Protein AF-F3UFC6-F1 (afdb_monomer_lite)

Foldseek 3Di:
DDLLQDFDPRNLVVVVVVCCVVVVPDPVDDDPVLASDWDDDPLAIEGEHEGEELAADDLVVLVSQVVSLVVVCVVVVRDSVSYAAEYEYSHNSVDDLQPHDDHDPVNVCSCVPPSRVYHYHYDDRD

Sequence (126 aa):
MVILFKAGSDLETVLTKMLVEMLEVKSDFEDTKDEDFSFEKDGVHYLFEFKGLTKDVKKSNISQLITHVHKYSEKNKVSDENIRRIIIVNRFKHVAPKDRPSVSHNVIDVAKNQVYNVLIIDTLHF

Radius of gyration: 14.63 Å; chains: 1; bounding box: 37×25×39 Å

Organism: NCBI:txid888820

pLDDT: mean 86.51, std 12.18, range [46.69, 97.62]

Structure (mmCIF, N/CA/C/O backbone):
data_AF-F3UFC6-F1
#
_entry.id   AF-F3UFC6-F1
#
loop_
_atom_site.group_PDB
_atom_site.id
_atom_site.type_symbol
_atom_site.label_atom_id
_atom_site.label_alt_id
_atom_site.label_comp_id
_atom_site.label_asym_id
_atom_site.label_entity_id
_atom_site.label_seq_id
_atom_site.pdbx_PDB_ins_code
_atom_site.Cartn_x
_atom_site.Cartn_y
_atom_site.Cartn_z
_atom_site.occupancy
_atom_site.B_iso_or_equiv
_atom_site.auth_seq_id
_atom_site.auth_comp_id
_atom_site.auth_asym_id
_atom_site.auth_atom_id
_atom_site.pdbx_PDB_model_num
ATOM 1 N N . MET A 1 1 ? -9.445 0.606 -22.550 1.00 46.69 1 MET A N 1
ATOM 2 C CA . MET A 1 1 ? -8.385 1.571 -22.173 1.00 46.69 1 MET A CA 1
ATOM 3 C C . MET A 1 1 ? -7.438 0.870 -21.210 1.00 46.69 1 MET A C 1
ATOM 5 O O . MET A 1 1 ? -7.919 0.322 -20.229 1.00 46.69 1 MET A O 1
ATOM 9 N N . VAL A 1 2 ? -6.138 0.787 -21.509 1.00 57.84 2 VAL A N 1
ATOM 10 C CA . VAL A 1 2 ? -5.206 -0.050 -20.733 1.00 57.84 2 VAL A CA 1
ATOM 11 C C . VAL A 1 2 ? -4.720 0.705 -19.488 1.00 57.84 2 VAL A C 1
ATOM 13 O O . VAL A 1 2 ? -3.986 1.683 -19.592 1.00 57.84 2 VAL A O 1
ATOM 16 N N . ILE A 1 3 ? -5.120 0.229 -18.306 1.00 61.28 3 ILE A N 1
ATOM 17 C CA . ILE A 1 3 ? -4.759 0.777 -16.980 1.00 61.28 3 ILE A CA 1
ATOM 18 C C . ILE A 1 3 ? -3.237 0.836 -16.771 1.00 61.28 3 ILE A C 1
ATOM 20 O O . ILE A 1 3 ? -2.739 1.723 -16.081 1.00 61.28 3 ILE A O 1
ATOM 24 N N . LEU A 1 4 ? -2.493 -0.052 -17.440 1.00 58.97 4 LEU A N 1
ATOM 25 C CA . LEU A 1 4 ? -1.044 -0.262 -17.308 1.00 58.97 4 LEU A CA 1
ATOM 26 C C . LEU A 1 4 ? -0.167 0.959 -17.636 1.00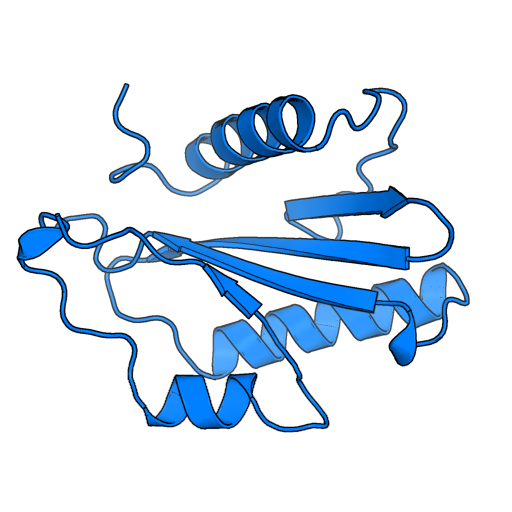 58.97 4 LEU A C 1
ATOM 28 O O . LEU A 1 4 ? 1.031 0.920 -17.358 1.00 58.97 4 LEU A O 1
ATOM 32 N N . PHE A 1 5 ? -0.735 2.039 -18.178 1.00 63.62 5 PHE A N 1
ATOM 33 C CA . PHE A 1 5 ? -0.012 3.276 -18.506 1.00 63.62 5 PHE A CA 1
ATOM 34 C C . PHE A 1 5 ? -0.526 4.510 -17.747 1.00 63.62 5 PHE A C 1
ATOM 36 O O . PHE A 1 5 ? 0.043 5.595 -17.878 1.00 63.62 5 PHE A O 1
ATOM 43 N N . LYS A 1 6 ? -1.587 4.363 -16.942 1.00 70.06 6 LYS A N 1
ATOM 44 C CA . LYS A 1 6 ? -2.197 5.468 -16.192 1.00 70.06 6 LYS A CA 1
ATOM 45 C C . LYS A 1 6 ? -1.390 5.812 -14.934 1.00 70.06 6 LYS A C 1
ATOM 47 O O . LYS A 1 6 ? -0.657 4.981 -14.394 1.00 70.06 6 LYS A O 1
ATOM 52 N N . ALA A 1 7 ? -1.521 7.054 -14.470 1.00 73.12 7 ALA A N 1
ATOM 53 C CA . ALA A 1 7 ? -0.962 7.548 -13.212 1.00 73.12 7 ALA A CA 1
ATOM 54 C C . ALA A 1 7 ? -1.822 8.698 -12.661 1.00 73.12 7 ALA A C 1
ATOM 56 O O . ALA A 1 7 ? -2.565 9.317 -13.420 1.00 73.12 7 ALA A O 1
ATOM 57 N N . GLY A 1 8 ? -1.687 8.995 -11.366 1.00 80.56 8 GLY A N 1
ATOM 58 C CA . GLY A 1 8 ? -2.473 10.042 -10.703 1.00 80.56 8 GLY A CA 1
ATOM 59 C C . GLY A 1 8 ? -3.971 9.723 -10.690 1.00 80.56 8 GLY A C 1
ATOM 60 O O . GLY A 1 8 ? -4.347 8.550 -10.669 1.00 80.56 8 GLY A O 1
ATOM 61 N N . SER A 1 9 ? -4.803 10.762 -10.785 1.00 81.25 9 SER A N 1
ATOM 62 C CA . SER A 1 9 ? -6.273 10.672 -10.712 1.00 81.25 9 SER A CA 1
ATOM 63 C C . SER A 1 9 ? -6.887 9.695 -11.718 1.00 81.25 9 SER A C 1
ATOM 65 O O . SER A 1 9 ? -7.914 9.065 -11.468 1.00 81.25 9 SER A O 1
ATOM 67 N N . ASP A 1 10 ? -6.237 9.531 -12.868 1.00 84.06 10 ASP A N 1
ATOM 68 C CA . ASP A 1 10 ? -6.666 8.624 -13.922 1.00 84.06 10 ASP A CA 1
ATOM 69 C C . ASP A 1 10 ? -6.524 7.147 -13.537 1.00 84.06 10 ASP A C 1
ATOM 71 O O . ASP A 1 10 ? -7.319 6.315 -13.984 1.00 84.06 10 ASP A O 1
ATOM 75 N N . LEU A 1 11 ? -5.477 6.818 -12.774 1.00 84.44 11 LEU A N 1
ATOM 76 C CA . LEU A 1 11 ? -5.242 5.479 -12.238 1.00 84.44 11 LEU A CA 1
ATOM 77 C C . LEU A 1 11 ? -6.217 5.210 -11.093 1.00 84.44 11 LEU A C 1
ATOM 79 O O . LEU A 1 11 ? -6.895 4.188 -11.108 1.00 84.44 11 LEU A O 1
ATOM 83 N N . GLU A 1 12 ? -6.319 6.164 -10.172 1.00 86.25 12 GLU A N 1
ATOM 84 C CA . GLU A 1 12 ? -7.205 6.132 -9.010 1.00 86.25 12 GLU A CA 1
ATOM 85 C C . GLU A 1 12 ? -8.658 5.884 -9.418 1.00 86.25 12 GLU A C 1
ATOM 87 O O . GLU A 1 12 ? -9.238 4.874 -9.041 1.00 86.25 12 GLU A O 1
ATOM 92 N N . THR A 1 13 ? -9.200 6.693 -10.334 1.00 86.00 13 THR A N 1
ATOM 93 C CA . THR A 1 13 ? -10.588 6.553 -10.810 1.00 86.00 13 THR A CA 1
ATOM 94 C C . THR A 1 13 ? -10.893 5.151 -11.338 1.00 86.00 13 THR A C 1
ATOM 96 O O . THR A 1 13 ? -11.992 4.631 -11.140 1.00 86.00 13 THR A O 1
ATOM 99 N N . VAL A 1 14 ? -9.959 4.543 -12.075 1.00 87.50 14 VAL A N 1
ATOM 100 C CA . VAL A 1 14 ? -10.203 3.222 -12.662 1.00 87.50 14 VAL A CA 1
ATOM 101 C C . VAL A 1 14 ? -10.063 2.122 -11.615 1.00 87.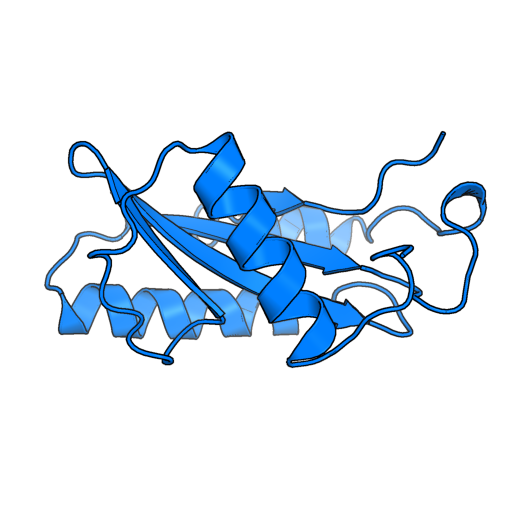50 14 VAL A C 1
ATOM 103 O O . VAL A 1 14 ? -10.902 1.226 -11.587 1.00 87.50 14 VAL A O 1
ATOM 106 N N . LEU A 1 15 ? -9.050 2.198 -10.749 1.00 88.44 15 LEU A N 1
ATOM 107 C CA . LEU A 1 15 ? -8.861 1.223 -9.676 1.00 88.44 15 LEU A CA 1
ATOM 108 C C . LEU A 1 15 ? -10.016 1.259 -8.678 1.00 88.44 15 LEU A C 1
ATOM 110 O O . LEU A 1 15 ? -10.553 0.203 -8.363 1.00 88.44 15 LEU A O 1
ATOM 114 N N . THR A 1 16 ? -10.469 2.442 -8.266 1.00 87.69 16 THR A N 1
ATOM 115 C CA . THR A 1 16 ? -11.627 2.592 -7.379 1.00 87.69 16 THR A CA 1
ATOM 116 C C . THR A 1 16 ? -12.874 1.953 -7.985 1.00 87.69 16 THR A C 1
ATOM 118 O O . THR A 1 16 ? -13.532 1.158 -7.323 1.00 87.69 16 THR A O 1
ATOM 121 N N . LYS A 1 17 ? -13.167 2.200 -9.272 1.00 87.06 17 LYS A N 1
ATOM 122 C CA . LYS A 1 17 ? -14.304 1.555 -9.960 1.00 87.06 17 LYS A CA 1
ATOM 123 C C . LYS A 1 17 ? -14.196 0.031 -9.970 1.00 87.06 17 LYS A C 1
ATOM 125 O O . LYS A 1 17 ? -15.177 -0.640 -9.671 1.00 87.06 17 LYS A O 1
ATOM 130 N N . MET A 1 18 ? -13.015 -0.503 -10.285 1.00 88.81 18 MET A N 1
ATOM 131 C CA . MET A 1 18 ? -12.786 -1.950 -10.279 1.00 88.81 18 MET A CA 1
ATOM 132 C C . MET A 1 18 ? -12.959 -2.549 -8.885 1.00 88.81 18 MET A C 1
ATOM 134 O O . MET A 1 18 ? -13.593 -3.586 -8.750 1.00 88.81 18 MET A O 1
ATOM 138 N N . LEU A 1 19 ? -12.408 -1.911 -7.851 1.00 88.75 19 LEU A N 1
ATOM 139 C CA . LEU A 1 19 ? -12.500 -2.403 -6.478 1.00 88.75 19 LEU A CA 1
ATOM 140 C C . LEU A 1 19 ? -13.940 -2.368 -5.967 1.00 88.75 19 LEU A C 1
ATOM 142 O O . LEU A 1 19 ? -14.384 -3.345 -5.377 1.00 88.75 19 LEU A O 1
ATOM 146 N N . VAL A 1 20 ? -14.684 -1.294 -6.242 1.00 87.38 20 VAL A N 1
ATOM 147 C CA . VAL A 1 20 ? -16.112 -1.186 -5.904 1.00 87.38 20 VAL A CA 1
ATOM 148 C C . VAL A 1 20 ? -16.919 -2.316 -6.547 1.00 87.38 20 VAL A C 1
ATOM 150 O O . VAL A 1 20 ? -17.700 -2.970 -5.859 1.00 87.38 20 VAL A O 1
ATOM 153 N N . GLU A 1 21 ? -16.697 -2.585 -7.837 1.00 88.69 21 GLU A N 1
ATOM 154 C CA . GLU A 1 21 ? -17.381 -3.660 -8.566 1.00 88.69 21 GLU A CA 1
ATOM 155 C C . GLU A 1 21 ? -16.989 -5.049 -8.041 1.00 88.69 21 GLU A C 1
ATOM 157 O O . GLU A 1 21 ? -17.855 -5.867 -7.748 1.00 88.69 21 GLU A O 1
ATOM 162 N N . MET A 1 22 ? -15.691 -5.312 -7.871 1.00 89.12 22 MET A N 1
ATOM 163 C CA . MET A 1 22 ? -15.180 -6.621 -7.451 1.00 89.12 22 MET A CA 1
ATOM 164 C C . MET A 1 22 ? -15.508 -6.970 -5.997 1.00 89.12 22 MET A C 1
ATOM 166 O O . MET A 1 22 ? -15.612 -8.148 -5.663 1.00 89.12 22 MET A O 1
ATOM 170 N N . LEU A 1 23 ? -15.593 -5.969 -5.119 1.00 87.06 23 LEU A N 1
ATOM 171 C CA . LEU A 1 23 ? -15.772 -6.165 -3.676 1.00 87.06 23 LEU A CA 1
ATOM 172 C C . LEU A 1 23 ? -17.216 -5.925 -3.219 1.00 87.06 23 LEU A C 1
ATOM 174 O O . LEU A 1 23 ? -17.512 -6.108 -2.033 1.00 87.06 23 LEU A O 1
ATOM 178 N N . GLU A 1 24 ? -18.095 -5.538 -4.150 1.00 84.44 24 GLU A N 1
ATOM 179 C CA . GLU A 1 24 ? -19.506 -5.209 -3.914 1.00 84.44 24 GLU A CA 1
ATOM 180 C C . GLU A 1 24 ? -19.683 -4.174 -2.786 1.00 84.44 24 GLU A C 1
ATOM 182 O O . GLU A 1 24 ? -20.603 -4.248 -1.967 1.00 84.44 24 GLU A O 1
ATOM 187 N N . VAL A 1 25 ? -18.765 -3.205 -2.712 1.00 78.88 25 VAL A N 1
ATOM 188 C CA . VAL A 1 25 ? -18.789 -2.144 -1.696 1.00 78.88 25 VAL A CA 1
ATOM 189 C C . VAL A 1 25 ? -19.750 -1.051 -2.159 1.00 78.88 25 VAL A C 1
ATOM 191 O O . VAL A 1 25 ? -19.646 -0.554 -3.279 1.00 78.88 25 VAL A O 1
ATOM 194 N N . LYS A 1 26 ? -20.718 -0.678 -1.314 1.00 65.94 26 LYS A N 1
ATOM 195 C CA . LYS A 1 26 ? -21.708 0.355 -1.654 1.00 65.94 26 LYS A CA 1
ATOM 196 C C . LYS A 1 26 ? -21.053 1.728 -1.824 1.00 65.94 26 LYS A C 1
ATOM 198 O O . LYS A 1 26 ? -20.166 2.105 -1.065 1.00 65.94 26 LYS A O 1
ATOM 203 N N . SER A 1 27 ? -21.581 2.502 -2.771 1.00 52.81 27 SER A N 1
ATOM 204 C CA . SER A 1 27 ? -21.189 3.887 -3.075 1.00 52.81 27 SER A CA 1
ATOM 205 C C . SER A 1 27 ? -21.415 4.890 -1.942 1.00 52.81 27 SER A C 1
ATOM 207 O O . SER A 1 27 ? -20.963 6.022 -2.058 1.00 52.81 27 SER A O 1
ATOM 209 N N . ASP A 1 28 ? -22.127 4.500 -0.882 1.00 49.34 28 ASP A N 1
ATOM 210 C CA . ASP A 1 28 ? -22.366 5.343 0.297 1.00 49.34 28 ASP A CA 1
ATOM 211 C C . ASP A 1 28 ? -21.122 5.428 1.202 1.00 49.34 28 ASP A C 1
ATOM 213 O O . ASP A 1 28 ? -21.148 6.097 2.233 1.00 49.34 28 ASP A O 1
ATOM 217 N N . PHE A 1 29 ? -20.035 4.735 0.835 1.00 57.81 29 PHE A N 1
ATOM 218 C CA . PHE A 1 29 ? -18.736 4.901 1.467 1.00 57.81 29 PHE A CA 1
ATOM 219 C C . PHE A 1 29 ? -18.227 6.335 1.268 1.00 57.81 29 PHE A C 1
ATOM 221 O O . PHE A 1 29 ? -18.057 6.808 0.142 1.00 57.81 29 PHE A O 1
ATOM 228 N N . GLU A 1 30 ? -17.984 7.024 2.379 1.00 54.75 30 GLU A N 1
ATOM 229 C CA . GLU A 1 30 ? -17.514 8.402 2.381 1.00 54.75 30 GLU A CA 1
ATOM 230 C C . GLU A 1 30 ? -15.987 8.415 2.211 1.00 54.75 30 GLU A C 1
ATOM 232 O O . GLU A 1 30 ? -15.226 8.174 3.148 1.00 54.75 30 GLU A O 1
ATOM 237 N N . ASP A 1 31 ? -15.538 8.660 0.979 1.00 59.22 31 ASP A N 1
ATOM 238 C CA . ASP A 1 31 ? -14.124 8.843 0.655 1.00 59.22 31 ASP A CA 1
ATOM 239 C C . ASP A 1 31 ? -13.574 10.089 1.369 1.00 59.22 31 ASP A C 1
ATOM 241 O O . ASP A 1 31 ? -13.909 11.233 1.040 1.00 59.22 31 ASP A O 1
ATOM 245 N N . THR A 1 32 ? -12.724 9.861 2.372 1.00 59.47 32 THR A N 1
ATOM 246 C CA . THR A 1 32 ? -12.164 10.934 3.200 1.00 59.47 32 THR A CA 1
ATOM 247 C C . THR A 1 32 ? -10.925 11.609 2.595 1.00 59.47 32 THR A C 1
ATOM 249 O O . THR A 1 32 ? -10.455 12.589 3.173 1.00 59.47 32 THR A O 1
ATOM 252 N N . LYS A 1 33 ? -10.415 11.143 1.437 1.00 60.69 33 LYS A N 1
ATOM 253 C CA . LYS A 1 33 ? -9.232 11.665 0.711 1.00 60.69 33 LYS A CA 1
ATOM 254 C C . LYS A 1 33 ? -7.899 11.697 1.475 1.00 60.69 33 LYS A C 1
ATOM 256 O O . LYS A 1 33 ? -6.927 12.265 0.973 1.00 60.69 33 LYS A O 1
ATOM 261 N N . ASP A 1 34 ? -7.825 11.118 2.674 1.00 65.94 34 ASP A N 1
ATOM 262 C CA . ASP A 1 34 ? -6.559 10.947 3.404 1.00 65.94 34 ASP A CA 1
ATOM 263 C C . ASP A 1 34 ? -5.726 9.774 2.834 1.00 65.94 34 ASP A C 1
ATOM 265 O O . ASP A 1 34 ? -4.498 9.771 2.968 1.00 65.94 34 ASP A O 1
ATOM 269 N N . GLU A 1 35 ? -6.386 8.831 2.155 1.00 73.88 35 GLU A N 1
ATOM 270 C CA . GLU A 1 35 ? -5.845 7.717 1.366 1.00 73.88 35 GLU A CA 1
ATOM 271 C C . GLU A 1 35 ? -6.521 7.672 -0.022 1.00 73.88 35 GLU A C 1
ATOM 273 O O . GLU A 1 35 ? -7.535 8.339 -0.222 1.00 73.88 35 GLU A O 1
ATOM 278 N N . ASP A 1 36 ? -5.981 6.906 -0.982 1.00 81.06 36 ASP A N 1
ATOM 279 C CA . ASP A 1 36 ? -6.536 6.862 -2.350 1.00 81.06 36 ASP A CA 1
ATOM 280 C C . ASP A 1 36 ? -7.877 6.100 -2.429 1.00 81.06 36 ASP A C 1
ATOM 282 O O . ASP A 1 36 ? -8.703 6.366 -3.300 1.00 81.06 36 ASP A O 1
ATOM 286 N N . PHE A 1 37 ? -8.083 5.109 -1.553 1.00 86.69 37 PHE A N 1
ATOM 287 C CA . PHE A 1 37 ? -9.354 4.400 -1.385 1.00 86.69 37 PHE A CA 1
ATOM 288 C C . PHE A 1 37 ? -9.356 3.641 -0.056 1.00 86.69 37 PHE A C 1
ATOM 290 O O . PHE A 1 37 ? -8.356 3.027 0.324 1.00 86.69 37 PHE A O 1
ATOM 297 N N . SER A 1 38 ? -10.490 3.604 0.630 1.00 88.94 38 SER A N 1
ATOM 298 C CA . SER A 1 38 ? -10.682 2.714 1.771 1.00 88.94 38 SER A CA 1
ATOM 299 C C . SER A 1 38 ? -12.104 2.181 1.824 1.00 88.94 38 SER A C 1
ATOM 301 O O . SER A 1 38 ? -12.968 2.630 1.080 1.00 88.94 38 SER A O 1
ATOM 303 N N . PHE A 1 39 ? -12.333 1.154 2.637 1.00 87.19 39 PHE A N 1
ATOM 304 C CA . PHE A 1 39 ? -13.674 0.741 3.042 1.00 87.19 39 PHE A CA 1
ATOM 305 C C . PHE A 1 39 ? -13.633 -0.081 4.328 1.00 87.19 39 PHE A C 1
ATOM 307 O O . PHE A 1 39 ? -12.600 -0.643 4.693 1.00 87.19 39 PHE A O 1
ATOM 314 N N . GLU A 1 40 ? -14.774 -0.168 5.004 1.00 88.56 40 GLU A N 1
ATOM 315 C CA . GLU A 1 40 ? -15.000 -1.088 6.116 1.00 88.56 40 GLU A CA 1
ATOM 316 C C . GLU A 1 40 ? -15.978 -2.180 5.675 1.00 88.56 40 GLU A C 1
ATOM 318 O O . GLU A 1 40 ? -16.936 -1.913 4.943 1.00 88.56 40 GLU A O 1
ATOM 323 N N . LYS A 1 41 ? -15.694 -3.421 6.071 1.00 86.38 41 LYS A N 1
ATOM 324 C CA . LYS A 1 41 ? -16.596 -4.557 5.898 1.00 86.38 41 LYS A CA 1
ATOM 325 C C . LYS A 1 41 ? -16.407 -5.539 7.048 1.00 86.38 41 LYS A C 1
ATOM 327 O O . LYS A 1 41 ? -15.295 -6.018 7.275 1.00 86.38 41 LYS A O 1
ATOM 332 N N . ASP A 1 42 ? -17.501 -5.866 7.728 1.00 89.25 42 ASP A N 1
ATOM 333 C CA . ASP A 1 42 ? -17.556 -6.848 8.817 1.00 89.25 42 ASP A CA 1
ATOM 334 C C . ASP A 1 42 ? -16.526 -6.589 9.943 1.00 89.25 42 ASP A C 1
ATOM 336 O O . ASP A 1 42 ? -15.932 -7.514 10.499 1.00 89.25 42 ASP A O 1
ATOM 340 N N . GLY A 1 43 ? -16.291 -5.318 10.281 1.00 88.88 43 GLY A N 1
ATOM 341 C CA . GLY A 1 43 ? -15.342 -4.869 11.303 1.00 88.88 43 GLY A CA 1
ATOM 342 C C . GLY A 1 43 ? -13.879 -4.836 10.848 1.00 88.88 43 GLY A C 1
ATOM 343 O O . GLY A 1 43 ? -12.993 -4.568 11.661 1.00 88.88 43 GLY A O 1
ATOM 344 N N . VAL A 1 44 ? -13.608 -5.107 9.567 1.00 92.88 44 VAL A N 1
ATOM 345 C CA . VAL A 1 44 ? -12.269 -5.057 8.968 1.00 92.88 44 VAL A CA 1
ATOM 346 C C . VAL A 1 44 ? -12.163 -3.843 8.053 1.00 92.88 44 VAL A C 1
ATOM 348 O O . VAL A 1 44 ? -12.970 -3.651 7.145 1.00 92.88 44 VAL A O 1
ATOM 351 N N . HIS A 1 45 ? -11.127 -3.038 8.269 1.00 92.94 45 HIS A N 1
ATOM 352 C CA . HIS A 1 45 ? -10.867 -1.824 7.505 1.00 92.94 45 HIS A CA 1
ATOM 353 C C . HIS A 1 45 ? -9.804 -2.097 6.447 1.00 92.94 45 HIS A C 1
ATOM 355 O O . HIS A 1 45 ? -8.724 -2.587 6.760 1.00 92.94 45 HIS A O 1
ATOM 361 N N . TYR A 1 46 ? -10.081 -1.771 5.193 1.00 92.88 46 TYR A N 1
ATOM 362 C CA . TYR A 1 46 ? -9.168 -1.961 4.075 1.00 92.88 46 TYR A CA 1
ATOM 363 C C . TYR A 1 46 ? -8.714 -0.599 3.578 1.00 92.88 46 TYR A C 1
ATOM 365 O O . TYR A 1 46 ? -9.539 0.195 3.139 1.00 92.88 46 TYR A O 1
ATOM 373 N N . LEU A 1 47 ? -7.414 -0.331 3.653 1.00 93.31 47 LEU A N 1
ATOM 374 C CA . LEU A 1 47 ? -6.806 0.923 3.218 1.00 93.31 47 LEU A CA 1
ATOM 375 C C . LEU A 1 47 ? -5.906 0.663 2.017 1.00 93.31 47 LEU A C 1
ATOM 377 O O . LEU A 1 47 ? -5.004 -0.181 2.080 1.00 93.31 47 LEU A O 1
ATOM 381 N N . PHE A 1 48 ? -6.147 1.404 0.941 1.00 92.44 48 PHE A N 1
ATOM 382 C CA . PHE A 1 48 ? -5.441 1.276 -0.320 1.00 92.44 48 PHE A CA 1
ATOM 383 C C . PHE A 1 48 ? -4.653 2.541 -0.647 1.00 92.44 48 PHE A C 1
ATOM 385 O O . PHE A 1 48 ? -5.152 3.658 -0.553 1.00 92.44 48 PHE A O 1
ATOM 392 N N . GLU A 1 49 ? -3.433 2.325 -1.126 1.00 92.69 49 GLU A N 1
ATOM 393 C CA . GLU A 1 49 ? -2.623 3.335 -1.798 1.00 92.69 49 GLU A CA 1
ATOM 394 C C . GLU A 1 49 ? -2.357 2.884 -3.242 1.00 92.69 49 GLU A C 1
ATOM 396 O O . GLU A 1 49 ? -1.951 1.745 -3.496 1.00 92.69 49 GLU A O 1
ATOM 401 N N . PHE A 1 50 ? -2.539 3.774 -4.207 1.00 91.50 50 PHE A N 1
ATOM 402 C CA . PHE A 1 50 ? -2.337 3.539 -5.627 1.00 91.50 50 PHE A CA 1
ATOM 403 C C . PHE A 1 50 ? -1.095 4.277 -6.127 1.00 91.50 50 PHE A C 1
ATOM 405 O O . PHE A 1 50 ? -0.916 5.478 -5.935 1.00 91.50 50 PHE A O 1
ATOM 412 N N . LYS A 1 51 ? -0.204 3.581 -6.841 1.00 90.75 51 LYS A N 1
ATOM 413 C CA . LYS A 1 51 ? 1.007 4.210 -7.395 1.00 90.75 51 LYS A CA 1
ATOM 414 C C . LYS A 1 51 ? 1.261 3.818 -8.841 1.00 90.75 51 LYS A C 1
ATOM 416 O O . LYS A 1 51 ? 1.585 2.676 -9.146 1.00 90.75 51 LYS A O 1
ATOM 421 N N . GLY A 1 52 ? 1.245 4.809 -9.731 1.00 90.50 52 GLY A N 1
ATOM 422 C CA . GLY A 1 52 ? 1.800 4.688 -11.081 1.00 90.50 52 GLY A CA 1
ATOM 423 C C . GLY A 1 52 ? 3.270 5.102 -11.100 1.00 90.50 52 GLY A C 1
ATOM 424 O O . GLY A 1 52 ? 3.573 6.297 -11.117 1.00 90.50 52 GLY A O 1
ATOM 425 N N . LEU A 1 53 ? 4.193 4.140 -11.120 1.00 91.62 53 LEU A N 1
ATOM 426 C CA . LEU A 1 53 ? 5.627 4.385 -10.949 1.00 91.62 53 LEU A CA 1
ATOM 427 C C . LEU A 1 53 ? 6.392 4.209 -12.263 1.00 91.62 53 LEU A C 1
ATOM 429 O O . LEU A 1 53 ? 6.159 3.281 -13.030 1.00 91.62 53 LEU A O 1
ATOM 433 N N . THR A 1 54 ? 7.368 5.081 -12.517 1.00 92.38 54 THR A N 1
ATOM 434 C CA . THR A 1 54 ? 8.325 4.912 -13.630 1.00 92.38 54 THR A CA 1
ATOM 435 C C . THR A 1 54 ? 9.459 3.941 -13.295 1.00 92.38 54 THR A C 1
ATOM 437 O O . THR A 1 54 ? 10.227 3.562 -14.173 1.00 92.38 54 THR A O 1
ATOM 440 N N . LYS A 1 55 ? 9.570 3.547 -12.024 1.00 93.50 55 LYS A N 1
ATOM 441 C CA . LYS A 1 55 ? 10.595 2.660 -11.467 1.00 93.50 55 LYS A CA 1
ATOM 442 C C . LYS A 1 55 ? 9.925 1.604 -10.583 1.00 93.50 55 LYS A C 1
ATOM 444 O O . LYS A 1 55 ? 8.696 1.535 -10.526 1.00 93.50 55 LYS A O 1
ATOM 449 N N . ASP A 1 56 ? 10.741 0.813 -9.897 1.00 95.00 56 ASP A N 1
ATOM 450 C CA . ASP A 1 56 ? 10.272 -0.114 -8.872 1.00 95.00 56 ASP A CA 1
ATOM 451 C C . ASP A 1 56 ? 9.590 0.627 -7.704 1.00 95.00 56 ASP A C 1
ATOM 453 O O . ASP A 1 56 ? 9.830 1.820 -7.470 1.00 95.00 56 ASP A O 1
ATOM 457 N N . VAL A 1 57 ? 8.763 -0.103 -6.956 1.00 95.62 57 VAL A N 1
ATOM 458 C CA . VAL A 1 57 ? 8.249 0.328 -5.653 1.00 95.62 57 VAL A CA 1
ATOM 459 C C . VAL A 1 57 ? 9.408 0.438 -4.663 1.00 95.62 57 VAL A C 1
ATOM 461 O O . VAL A 1 57 ? 10.383 -0.307 -4.735 1.00 95.62 57 VAL A O 1
ATOM 464 N N . LYS A 1 58 ? 9.342 1.404 -3.745 1.00 97.19 58 LYS A N 1
ATOM 465 C CA . LYS A 1 58 ? 10.393 1.655 -2.752 1.00 97.19 58 LYS A CA 1
ATOM 466 C C . LYS A 1 58 ? 9.890 1.386 -1.342 1.00 97.19 58 LYS A C 1
ATOM 468 O O . LYS A 1 58 ? 8.708 1.542 -1.053 1.00 97.19 58 LYS A O 1
ATOM 473 N N . LYS A 1 59 ? 10.826 1.133 -0.422 1.00 96.69 59 LYS A N 1
ATOM 474 C CA . LYS A 1 59 ? 10.550 1.070 1.026 1.00 96.69 59 LYS A CA 1
ATOM 475 C C . LYS A 1 59 ? 9.809 2.314 1.530 1.00 96.69 59 LYS A C 1
ATOM 477 O O . LYS A 1 59 ? 8.896 2.192 2.330 1.00 96.69 59 LYS A O 1
ATOM 482 N N . SER A 1 60 ? 10.135 3.494 0.995 1.00 95.81 60 SER A N 1
ATOM 483 C CA . SER A 1 60 ? 9.460 4.749 1.346 1.00 95.81 60 SER A CA 1
ATOM 484 C C . SER A 1 60 ? 7.978 4.779 0.960 1.00 95.81 60 SER A C 1
ATOM 486 O O . SER A 1 60 ? 7.211 5.471 1.614 1.00 95.81 60 SER A O 1
ATOM 488 N N . ASN A 1 61 ? 7.559 4.043 -0.078 1.00 95.50 61 ASN A N 1
ATOM 489 C CA . ASN A 1 61 ? 6.138 3.918 -0.414 1.00 95.50 61 ASN A CA 1
ATOM 490 C C . ASN A 1 61 ? 5.394 3.103 0.649 1.00 95.50 61 ASN A C 1
ATOM 492 O O . ASN A 1 61 ? 4.287 3.466 1.022 1.00 95.50 61 ASN A O 1
ATOM 496 N N . ILE A 1 62 ? 6.034 2.055 1.179 1.00 96.25 62 ILE A N 1
ATOM 497 C CA . ILE A 1 62 ? 5.500 1.277 2.302 1.00 96.25 62 ILE A CA 1
ATOM 498 C C . ILE A 1 62 ? 5.402 2.168 3.543 1.00 96.25 62 ILE A C 1
ATOM 500 O O . ILE A 1 62 ? 4.333 2.283 4.125 1.00 96.25 62 ILE A O 1
ATOM 504 N N . SER A 1 63 ? 6.477 2.879 3.903 1.00 94.56 63 SER A N 1
ATOM 505 C CA . SER A 1 63 ? 6.472 3.794 5.054 1.00 94.56 63 SER A CA 1
ATOM 506 C C . SER A 1 63 ? 5.409 4.897 4.948 1.00 94.56 63 SER A C 1
ATOM 508 O O . SER A 1 63 ? 4.824 5.276 5.963 1.00 94.56 63 SER A O 1
ATOM 510 N N . GLN A 1 64 ? 5.140 5.394 3.734 1.00 92.69 64 GLN A N 1
ATOM 511 C CA . GLN A 1 64 ? 4.065 6.355 3.492 1.00 92.69 64 GLN A CA 1
ATOM 512 C C . GLN A 1 64 ? 2.702 5.741 3.842 1.00 92.69 64 GLN A C 1
ATOM 514 O O . GLN A 1 64 ? 1.998 6.304 4.674 1.00 92.69 64 GLN A O 1
ATOM 519 N N . LEU A 1 65 ? 2.371 4.568 3.289 1.00 94.75 65 LEU A N 1
ATOM 520 C CA . LEU A 1 65 ? 1.120 3.863 3.595 1.00 94.75 65 LEU A CA 1
ATOM 521 C C . LEU A 1 65 ? 0.954 3.620 5.105 1.00 94.75 65 LEU A C 1
ATOM 523 O O . LEU A 1 65 ? -0.112 3.873 5.653 1.00 94.75 65 LEU A O 1
ATOM 527 N N . ILE A 1 66 ? 2.015 3.208 5.804 1.00 95.00 66 ILE A N 1
ATOM 528 C CA . ILE A 1 66 ? 1.973 3.018 7.265 1.00 95.00 66 ILE A CA 1
ATOM 529 C C . ILE A 1 66 ? 1.635 4.321 8.003 1.00 95.00 66 ILE A C 1
ATOM 531 O O . ILE A 1 66 ? 0.858 4.314 8.954 1.00 95.00 66 ILE A O 1
ATOM 535 N N . THR A 1 67 ? 2.157 5.457 7.540 1.00 93.19 67 THR A N 1
ATOM 536 C CA . THR A 1 67 ? 1.817 6.767 8.117 1.00 93.19 67 THR A CA 1
ATOM 537 C C . THR A 1 67 ? 0.334 7.100 7.931 1.00 93.19 67 THR A C 1
ATOM 539 O O . THR A 1 67 ? -0.289 7.612 8.860 1.00 93.19 67 THR A O 1
ATOM 542 N N . HIS A 1 68 ? -0.246 6.800 6.764 1.00 91.88 68 HIS A N 1
ATOM 543 C CA . HIS A 1 68 ? -1.684 6.981 6.524 1.00 91.88 68 HIS A CA 1
ATOM 544 C C . HIS A 1 68 ? -2.521 6.060 7.422 1.00 91.88 68 HIS A C 1
ATOM 546 O O . HIS A 1 68 ? -3.454 6.523 8.074 1.00 91.88 68 HIS A O 1
ATOM 552 N N . VAL A 1 69 ? -2.118 4.795 7.567 1.00 93.38 69 VAL A N 1
ATOM 553 C CA . VAL A 1 69 ? -2.795 3.824 8.440 1.00 93.38 69 VAL A CA 1
ATOM 554 C C . VAL A 1 69 ? -2.803 4.268 9.903 1.00 93.38 69 VAL A C 1
ATOM 556 O O . VAL A 1 69 ? -3.848 4.194 10.545 1.00 93.38 69 VAL A O 1
ATOM 559 N N . HIS A 1 70 ? -1.688 4.780 10.433 1.00 93.38 70 HIS A N 1
ATOM 560 C CA . HIS A 1 70 ? -1.657 5.295 11.807 1.00 93.38 70 HIS A CA 1
ATOM 561 C C . HIS A 1 70 ? -2.627 6.462 12.007 1.00 93.38 70 HIS A C 1
ATOM 563 O O . HIS A 1 70 ? -3.403 6.454 12.960 1.00 93.38 70 HIS A O 1
ATOM 569 N N . LYS A 1 71 ? -2.654 7.423 11.075 1.00 91.75 71 LYS A N 1
ATOM 570 C CA . LYS A 1 71 ? -3.609 8.541 11.128 1.00 91.75 71 LYS A CA 1
ATOM 571 C C . LYS A 1 71 ? -5.057 8.055 11.082 1.00 91.75 71 LYS A C 1
ATOM 573 O O . LYS A 1 71 ? -5.891 8.545 11.839 1.00 91.75 71 LYS A O 1
ATOM 578 N N . TYR A 1 72 ? -5.352 7.087 10.217 1.00 91.38 72 TYR A N 1
ATOM 579 C CA . TYR A 1 72 ? -6.681 6.494 10.104 1.00 91.38 72 TYR A CA 1
ATOM 580 C C . TYR A 1 72 ? -7.097 5.778 11.393 1.00 91.38 72 TYR A C 1
ATOM 582 O O . TYR A 1 72 ? -8.212 5.979 11.873 1.00 91.38 72 TYR A O 1
ATOM 590 N N . SER A 1 73 ? -6.201 4.966 11.963 1.00 93.31 73 SER A N 1
ATOM 591 C CA . SER A 1 73 ? -6.411 4.243 13.221 1.00 93.31 73 SER A CA 1
ATOM 592 C C . SER A 1 73 ? -6.746 5.205 14.362 1.00 93.31 73 SER A C 1
ATOM 594 O O . SER A 1 73 ? -7.755 5.016 15.042 1.00 93.31 73 SER A O 1
ATOM 596 N N . GLU A 1 74 ? -5.973 6.284 14.518 1.00 93.38 74 GLU A N 1
ATOM 597 C CA . GLU A 1 74 ? -6.204 7.307 15.544 1.00 93.38 74 GLU A CA 1
ATOM 598 C C . GLU A 1 74 ? -7.533 8.047 15.340 1.00 93.38 74 GLU A C 1
ATOM 600 O O . GLU A 1 74 ? -8.329 8.168 16.274 1.00 93.38 74 GLU A O 1
ATOM 605 N N . LYS A 1 75 ? -7.798 8.509 14.110 1.00 90.44 75 LYS A N 1
ATOM 606 C CA . LYS A 1 75 ? -9.007 9.265 13.744 1.00 90.44 75 LYS A CA 1
ATOM 607 C C . LYS A 1 75 ? -10.280 8.454 13.984 1.00 90.44 75 LYS A C 1
ATOM 609 O O . LYS A 1 75 ? -11.240 8.973 14.549 1.00 90.44 75 LYS A O 1
ATOM 614 N N . ASN A 1 76 ? -10.274 7.186 13.577 1.00 89.44 76 ASN A N 1
ATOM 615 C CA . ASN A 1 76 ? -11.448 6.315 13.625 1.00 89.44 76 ASN A CA 1
ATOM 616 C C . ASN A 1 76 ? -11.508 5.444 14.890 1.00 89.44 76 ASN A C 1
ATOM 618 O O . ASN A 1 76 ? -12.479 4.717 15.078 1.00 89.44 76 ASN A O 1
ATOM 622 N N . LYS A 1 77 ? -10.498 5.521 15.772 1.00 93.81 77 LYS A N 1
ATOM 623 C CA . LYS A 1 77 ? -10.357 4.678 16.975 1.00 93.81 77 LYS A CA 1
ATOM 624 C C . LYS A 1 77 ? -10.423 3.180 16.653 1.00 93.81 77 LYS A C 1
ATOM 626 O O . LYS A 1 77 ? -11.001 2.395 17.402 1.00 93.81 77 LYS A O 1
ATOM 631 N N . VAL A 1 78 ? -9.830 2.803 15.524 1.00 93.69 78 VAL A N 1
ATOM 632 C CA . VAL A 1 78 ? -9.779 1.426 15.022 1.00 93.69 78 VAL A CA 1
ATOM 633 C C . VAL A 1 78 ? -8.438 0.831 15.396 1.00 93.69 78 VAL A C 1
ATOM 635 O O . VAL A 1 78 ? -7.402 1.453 15.167 1.00 93.69 78 VAL A O 1
ATOM 638 N N . SER A 1 79 ? -8.446 -0.379 15.944 1.00 94.56 79 SER A N 1
ATOM 639 C CA . SER A 1 79 ? -7.201 -1.055 16.280 1.00 94.56 79 SER A CA 1
ATOM 640 C C . SER A 1 79 ? -6.453 -1.515 15.030 1.00 94.56 79 SER A C 1
ATOM 642 O O . SER A 1 79 ? -7.051 -1.962 14.050 1.00 94.56 79 SER A O 1
ATOM 644 N N . ASP A 1 80 ? -5.132 -1.401 15.072 1.00 90.94 80 ASP A N 1
ATOM 645 C CA . ASP A 1 80 ? -4.240 -1.619 13.936 1.00 90.94 80 ASP A CA 1
ATOM 646 C C . ASP A 1 80 ? -4.351 -3.043 13.346 1.00 90.94 80 ASP A C 1
ATOM 648 O O . ASP A 1 80 ? -4.264 -3.228 12.133 1.00 90.94 80 ASP A O 1
ATOM 652 N N . GLU A 1 81 ? -4.648 -4.053 14.170 1.00 92.75 81 GLU A N 1
ATOM 653 C CA . GLU A 1 81 ? -4.851 -5.445 13.745 1.00 92.75 81 GLU A CA 1
ATOM 654 C C . GLU A 1 81 ? -6.087 -5.667 12.857 1.00 92.75 81 GLU A C 1
ATOM 656 O O . GLU A 1 81 ? -6.126 -6.626 12.070 1.00 92.75 81 GLU A O 1
ATOM 661 N N . ASN A 1 82 ? -7.069 -4.766 12.950 1.00 95.62 82 ASN A N 1
ATOM 662 C CA . ASN A 1 82 ? -8.284 -4.781 12.136 1.00 95.62 82 ASN A CA 1
ATOM 663 C C . ASN A 1 82 ? -8.099 -4.035 10.811 1.00 95.62 82 ASN A C 1
ATOM 665 O O . ASN A 1 82 ? -9.031 -3.978 10.009 1.00 95.62 82 ASN A O 1
ATOM 669 N N . ILE A 1 83 ? -6.904 -3.492 10.554 1.00 95.69 83 ILE A N 1
ATOM 670 C CA . ILE A 1 83 ? -6.590 -2.775 9.324 1.00 95.69 83 ILE A CA 1
ATOM 671 C C . ILE A 1 83 ? -5.813 -3.686 8.367 1.00 95.69 83 ILE A C 1
ATOM 673 O O . ILE A 1 83 ? -4.784 -4.283 8.688 1.00 95.69 83 ILE A O 1
ATOM 677 N N . ARG A 1 84 ? -6.306 -3.788 7.135 1.00 95.88 84 ARG A N 1
ATOM 678 C CA . ARG A 1 84 ? -5.633 -4.399 5.991 1.00 95.88 84 ARG A CA 1
ATOM 679 C C . ARG A 1 84 ? -5.007 -3.287 5.167 1.00 95.88 84 ARG A C 1
ATOM 681 O O . ARG A 1 84 ? -5.684 -2.352 4.754 1.00 95.88 84 ARG A O 1
ATOM 688 N N . ARG A 1 85 ? -3.698 -3.397 4.947 1.00 96.69 85 ARG A N 1
ATOM 689 C CA . ARG A 1 85 ? -2.870 -2.366 4.315 1.00 96.69 85 ARG A CA 1
ATOM 690 C C . ARG A 1 85 ? -2.480 -2.843 2.928 1.00 96.69 85 ARG A C 1
ATOM 692 O O . ARG A 1 85 ? -1.752 -3.831 2.804 1.00 96.69 85 ARG A O 1
ATOM 699 N N . ILE A 1 86 ? -2.973 -2.175 1.895 1.00 96.69 86 ILE A N 1
ATOM 700 C CA . ILE A 1 86 ? -2.775 -2.588 0.509 1.00 96.69 86 ILE A CA 1
ATOM 701 C C . ILE A 1 86 ? -2.120 -1.456 -0.273 1.00 96.69 86 ILE A C 1
ATOM 703 O O . ILE A 1 86 ? -2.539 -0.307 -0.209 1.00 96.69 86 ILE A O 1
ATOM 707 N N . ILE A 1 87 ? -1.099 -1.790 -1.058 1.00 95.56 87 ILE A N 1
ATOM 708 C CA . ILE A 1 87 ? -0.580 -0.901 -2.092 1.00 95.56 87 ILE A CA 1
ATOM 709 C C . ILE A 1 87 ? -0.755 -1.563 -3.457 1.00 95.56 87 ILE A C 1
ATOM 711 O O . ILE A 1 87 ? -0.251 -2.662 -3.694 1.00 95.56 87 ILE A O 1
ATOM 715 N N . ILE A 1 88 ? -1.474 -0.896 -4.360 1.00 93.88 88 ILE A N 1
ATOM 716 C CA . ILE A 1 88 ? -1.610 -1.313 -5.756 1.00 93.88 88 ILE A CA 1
ATOM 717 C C . ILE A 1 88 ? -0.639 -0.487 -6.587 1.00 93.88 88 ILE A C 1
ATOM 719 O O . ILE A 1 88 ? -0.760 0.733 -6.715 1.00 93.88 88 ILE A O 1
ATOM 723 N N . VAL A 1 89 ? 0.352 -1.159 -7.159 1.00 92.12 89 VAL A N 1
ATOM 724 C CA . VAL A 1 89 ? 1.410 -0.521 -7.932 1.00 92.12 89 VAL A CA 1
ATOM 725 C C . VAL A 1 89 ? 1.303 -0.896 -9.404 1.00 92.12 89 VAL A C 1
ATOM 727 O O . VAL A 1 89 ? 1.139 -2.049 -9.779 1.00 92.12 89 VAL A O 1
ATOM 730 N N . ASN A 1 90 ? 1.435 0.108 -10.261 1.00 90.44 90 ASN A N 1
ATOM 731 C CA . ASN A 1 90 ? 1.729 -0.060 -11.673 1.00 90.44 90 ASN A CA 1
ATOM 732 C C . ASN A 1 90 ? 3.181 0.377 -11.887 1.00 90.44 90 ASN A C 1
ATOM 734 O O . ASN A 1 90 ? 3.460 1.549 -12.171 1.00 90.44 90 ASN A O 1
ATOM 738 N N . ARG A 1 91 ? 4.116 -0.549 -11.643 1.00 92.19 91 ARG A N 1
ATOM 739 C CA . ARG A 1 91 ? 5.560 -0.282 -11.719 1.00 92.19 91 ARG A CA 1
ATOM 740 C C . ARG A 1 91 ? 6.036 -0.216 -13.153 1.00 92.19 91 ARG A C 1
ATOM 742 O O . ARG A 1 91 ? 5.447 -0.832 -14.031 1.00 92.19 91 ARG A O 1
ATOM 749 N N . PHE A 1 92 ? 7.135 0.501 -13.381 1.00 92.06 92 PHE A N 1
ATOM 750 C CA . PHE A 1 92 ? 7.727 0.650 -14.711 1.00 92.06 92 PHE A CA 1
ATOM 751 C C . PHE A 1 92 ? 6.665 0.937 -15.783 1.00 92.06 92 PHE A C 1
ATOM 753 O O . PHE A 1 92 ? 6.626 0.279 -16.815 1.00 92.06 92 PHE A O 1
ATOM 760 N N . LYS A 1 93 ? 5.776 1.908 -15.538 1.00 86.75 93 LYS A N 1
ATOM 761 C CA . LYS A 1 93 ? 4.572 2.158 -16.354 1.00 86.75 93 LYS A CA 1
ATOM 762 C C . LYS A 1 93 ? 4.824 2.415 -17.848 1.00 86.75 93 LYS A C 1
ATOM 764 O O . LYS A 1 93 ? 3.882 2.421 -18.620 1.00 86.75 93 LYS A O 1
ATOM 769 N N . HIS A 1 94 ? 6.071 2.645 -18.257 1.00 88.38 94 HIS A N 1
ATOM 770 C CA . HIS A 1 94 ? 6.483 2.812 -19.659 1.00 88.38 94 HIS A CA 1
ATOM 771 C C . HIS A 1 94 ? 7.079 1.539 -20.283 1.00 88.38 94 HIS A C 1
ATOM 773 O O . HIS A 1 94 ? 7.437 1.538 -21.454 1.00 88.38 94 HIS A O 1
ATOM 779 N N . VAL A 1 95 ? 7.193 0.465 -19.505 1.00 88.75 95 VAL A N 1
ATOM 780 C CA . VAL A 1 95 ? 7.715 -0.846 -19.891 1.00 88.75 95 VAL A CA 1
ATOM 781 C C . VAL A 1 95 ? 6.543 -1.821 -19.971 1.00 88.75 95 VAL A C 1
ATOM 783 O O . VAL A 1 95 ? 5.637 -1.791 -19.126 1.00 88.75 95 VAL A O 1
ATOM 786 N N . ALA A 1 96 ? 6.547 -2.683 -20.987 1.00 87.56 96 ALA A N 1
ATOM 787 C CA . ALA A 1 96 ? 5.529 -3.715 -21.141 1.00 87.56 96 ALA A CA 1
ATOM 788 C C . ALA A 1 96 ? 5.563 -4.688 -19.943 1.00 87.56 96 ALA A C 1
ATOM 790 O O . ALA A 1 96 ? 6.657 -5.021 -19.493 1.00 87.56 96 ALA A O 1
ATOM 791 N N . PRO A 1 97 ? 4.411 -5.167 -19.427 1.00 86.81 97 PRO A N 1
ATOM 792 C CA . PRO A 1 97 ? 4.357 -6.002 -18.220 1.00 86.81 97 PRO A CA 1
ATOM 793 C C . PRO A 1 97 ? 5.309 -7.199 -18.225 1.00 86.81 97 PRO A C 1
ATOM 795 O O . PRO A 1 97 ? 6.017 -7.412 -17.248 1.00 86.81 97 PRO A O 1
ATOM 798 N N . LYS A 1 98 ? 5.390 -7.913 -19.353 1.00 87.56 98 LYS A N 1
ATOM 799 C CA . LYS A 1 98 ? 6.270 -9.077 -19.538 1.00 87.56 98 LYS A CA 1
ATOM 800 C C . LYS A 1 98 ? 7.766 -8.778 -19.348 1.00 87.56 98 LYS A C 1
ATOM 802 O O . LYS A 1 98 ? 8.524 -9.679 -19.016 1.00 87.56 98 LYS A O 1
ATOM 807 N N . ASP A 1 99 ? 8.175 -7.524 -19.547 1.00 90.38 99 ASP A N 1
ATOM 808 C CA . ASP A 1 99 ? 9.573 -7.083 -19.504 1.00 90.38 99 ASP A CA 1
ATOM 809 C C . ASP A 1 99 ? 9.911 -6.368 -18.179 1.00 90.38 99 ASP A C 1
ATOM 811 O O . ASP A 1 99 ? 11.029 -5.885 -17.986 1.00 90.38 99 ASP A O 1
ATOM 815 N N . ARG A 1 100 ? 8.949 -6.251 -17.253 1.00 90.62 100 ARG A N 1
ATOM 816 C CA . ARG A 1 100 ? 9.177 -5.616 -15.949 1.00 90.62 100 ARG A CA 1
ATOM 817 C C . ARG A 1 100 ? 9.992 -6.565 -15.069 1.00 90.62 100 ARG A C 1
ATOM 819 O O . ARG A 1 100 ? 9.705 -7.754 -15.035 1.00 90.62 100 ARG A O 1
ATOM 826 N N . PRO A 1 101 ? 10.997 -6.090 -14.320 1.00 91.44 101 PRO A N 1
ATOM 827 C CA . PRO A 1 101 ? 11.657 -6.932 -13.333 1.00 91.44 101 PRO A CA 1
ATOM 828 C C . PRO A 1 101 ? 10.719 -7.191 -12.148 1.00 91.44 101 PRO A C 1
ATOM 830 O O . PRO A 1 101 ? 9.856 -6.366 -11.830 1.00 91.44 101 PRO A O 1
ATOM 833 N N . SER A 1 102 ? 10.921 -8.305 -11.446 1.00 92.19 102 SER A N 1
ATOM 834 C CA . SER A 1 102 ? 10.219 -8.598 -10.192 1.00 92.19 102 SER A CA 1
ATOM 835 C C . SER A 1 102 ? 10.409 -7.480 -9.160 1.00 92.19 102 SER A C 1
ATOM 837 O O . SER A 1 102 ? 11.381 -6.722 -9.214 1.00 92.19 102 SER A O 1
ATOM 839 N N . VAL A 1 103 ? 9.475 -7.367 -8.214 1.00 94.00 103 VAL A N 1
ATOM 840 C CA . VAL A 1 103 ? 9.614 -6.445 -7.075 1.00 94.00 103 VAL A CA 1
ATOM 841 C C . VAL A 1 103 ? 10.894 -6.778 -6.308 1.00 94.00 103 VAL A C 1
ATOM 843 O O . VAL A 1 103 ? 11.174 -7.945 -6.033 1.00 94.00 103 VAL A O 1
ATOM 846 N N . SER A 1 104 ? 11.672 -5.755 -5.949 1.00 95.25 104 SER A N 1
ATOM 847 C CA . SER A 1 104 ? 12.881 -5.932 -5.145 1.00 95.25 104 SER A CA 1
ATOM 848 C C . SER A 1 104 ? 12.611 -6.720 -3.854 1.00 95.25 104 SER A C 1
ATOM 850 O O . SER A 1 104 ? 11.774 -6.324 -3.042 1.00 95.25 104 SER A O 1
ATOM 852 N N . HIS A 1 105 ? 13.389 -7.784 -3.614 1.00 95.75 105 HIS A N 1
ATOM 853 C CA . HIS A 1 105 ? 13.329 -8.599 -2.389 1.00 95.75 105 HIS A CA 1
ATOM 854 C C . HIS A 1 105 ? 13.399 -7.752 -1.114 1.00 95.75 105 HIS A C 1
ATOM 856 O O . HIS A 1 105 ? 12.602 -7.932 -0.204 1.00 95.75 105 HIS A O 1
ATOM 862 N N . ASN A 1 106 ? 14.253 -6.726 -1.100 1.00 95.69 106 ASN A N 1
ATOM 863 C CA . ASN A 1 106 ? 14.376 -5.808 0.030 1.00 95.69 106 ASN A CA 1
ATOM 864 C C . ASN A 1 106 ? 13.075 -5.057 0.355 1.00 95.69 106 ASN A C 1
ATOM 866 O O . ASN A 1 106 ? 12.887 -4.624 1.489 1.00 95.69 106 ASN A O 1
ATOM 870 N N . VAL A 1 107 ? 12.215 -4.819 -0.638 1.00 96.44 107 VAL A N 1
ATOM 871 C CA . VAL A 1 107 ? 10.901 -4.199 -0.429 1.00 96.44 107 VAL A CA 1
ATOM 872 C C . VAL A 1 107 ? 9.892 -5.243 0.031 1.00 96.44 107 VAL A C 1
ATOM 874 O O . VAL A 1 107 ? 9.118 -4.956 0.939 1.00 96.44 107 VAL A O 1
ATOM 877 N N . ILE A 1 108 ? 9.947 -6.453 -0.532 1.00 96.31 108 ILE A N 1
ATOM 878 C CA . ILE A 1 108 ? 9.118 -7.586 -0.102 1.00 96.31 108 ILE A CA 1
ATOM 879 C C . ILE A 1 108 ? 9.356 -7.894 1.382 1.00 96.31 108 ILE A C 1
ATOM 881 O O . ILE A 1 108 ? 8.391 -8.027 2.127 1.00 96.31 108 ILE A O 1
ATOM 885 N N . ASP A 1 109 ? 10.610 -7.946 1.830 1.00 96.81 109 ASP A N 1
ATOM 886 C CA . ASP A 1 109 ? 10.960 -8.228 3.228 1.00 96.81 109 ASP A CA 1
ATOM 887 C C . ASP A 1 109 ? 10.416 -7.160 4.180 1.00 96.81 109 ASP A C 1
ATOM 889 O O . ASP A 1 109 ? 9.897 -7.467 5.252 1.00 96.81 109 ASP A O 1
ATOM 893 N N . VAL A 1 110 ? 10.484 -5.892 3.766 1.00 96.44 110 VAL A N 1
ATOM 894 C CA . VAL A 1 110 ? 9.920 -4.773 4.527 1.00 96.44 110 VAL A CA 1
ATOM 895 C C . VAL A 1 110 ? 8.397 -4.862 4.576 1.00 96.44 110 VAL A C 1
ATOM 897 O O . VAL A 1 110 ? 7.824 -4.695 5.645 1.00 96.44 110 VAL A O 1
ATOM 900 N N . ALA A 1 111 ? 7.736 -5.164 3.459 1.00 96.75 111 ALA A N 1
ATOM 901 C CA . ALA A 1 111 ? 6.283 -5.304 3.416 1.00 96.75 111 ALA A CA 1
ATOM 902 C C . ALA A 1 111 ? 5.783 -6.494 4.254 1.00 96.75 111 ALA A C 1
ATOM 904 O O . ALA A 1 111 ?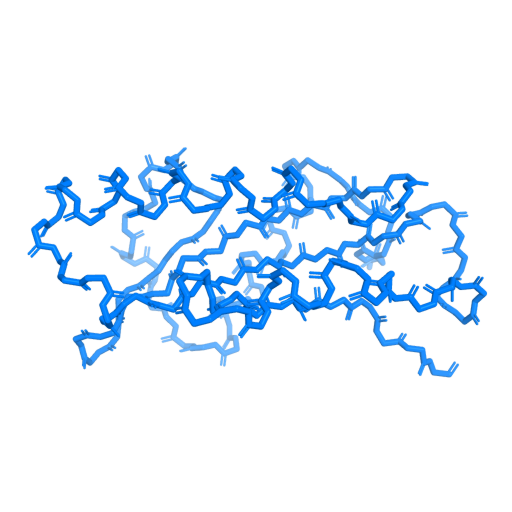 4.771 -6.372 4.937 1.00 96.75 111 ALA A O 1
ATOM 905 N N . LYS A 1 112 ? 6.513 -7.617 4.258 1.00 96.31 112 LYS A N 1
ATOM 906 C CA . LYS A 1 112 ? 6.189 -8.824 5.039 1.00 96.31 112 LYS A CA 1
ATOM 907 C C . LYS A 1 112 ? 6.510 -8.716 6.528 1.00 96.31 112 LYS A C 1
ATOM 909 O O . LYS A 1 112 ? 6.081 -9.576 7.294 1.00 96.31 112 LYS A O 1
ATOM 914 N N . ASN A 1 113 ? 7.292 -7.720 6.943 1.00 94.31 113 ASN A N 1
ATOM 915 C CA . ASN A 1 113 ? 7.614 -7.518 8.350 1.00 94.31 113 ASN A CA 1
ATOM 916 C C . ASN A 1 113 ? 6.321 -7.425 9.178 1.00 94.31 113 ASN A C 1
ATOM 918 O O . ASN A 1 113 ? 5.394 -6.735 8.769 1.00 94.31 113 ASN A O 1
ATOM 922 N N . GLN A 1 114 ? 6.269 -8.074 10.345 1.00 88.75 114 GLN A N 1
ATOM 923 C CA . GLN A 1 114 ? 5.063 -8.127 11.184 1.00 88.75 114 GLN A CA 1
ATOM 924 C C . GLN A 1 114 ? 4.517 -6.745 11.571 1.00 88.75 114 GLN A C 1
ATOM 926 O O . GLN A 1 114 ? 3.308 -6.590 11.699 1.00 88.75 114 GLN A O 1
ATOM 931 N N . VAL A 1 115 ? 5.390 -5.742 11.706 1.00 87.38 115 VAL A N 1
ATOM 932 C CA . VAL A 1 115 ? 5.006 -4.356 12.003 1.00 87.38 115 VAL A CA 1
ATOM 933 C C . VAL A 1 115 ? 4.274 -3.721 10.821 1.00 87.38 115 VAL A C 1
ATOM 935 O O . VAL A 1 115 ? 3.318 -2.980 11.013 1.00 87.38 115 VAL A O 1
ATOM 938 N N . TYR A 1 116 ? 4.706 -3.994 9.587 1.00 92.94 116 TYR A N 1
ATOM 939 C CA . TYR A 1 116 ? 4.138 -3.353 8.400 1.00 92.94 116 TYR A CA 1
ATOM 940 C C . TYR A 1 116 ? 3.032 -4.177 7.753 1.00 92.94 116 TYR A C 1
ATOM 942 O O . TYR A 1 116 ? 1.994 -3.609 7.438 1.00 92.94 116 TYR A O 1
ATOM 950 N N . ASN A 1 117 ? 3.214 -5.487 7.583 1.00 95.38 117 ASN A N 1
ATOM 951 C CA . ASN A 1 117 ? 2.227 -6.432 7.054 1.00 95.38 117 ASN A CA 1
ATOM 952 C C . ASN A 1 117 ? 1.399 -5.857 5.883 1.00 95.38 117 ASN A C 1
ATOM 954 O O . ASN A 1 117 ? 0.174 -5.751 5.950 1.00 95.38 117 ASN A O 1
ATOM 958 N N . VAL A 1 118 ? 2.097 -5.403 4.839 1.00 97.62 118 VAL A N 1
ATOM 959 C CA . VAL A 1 118 ? 1.514 -4.745 3.664 1.00 97.62 118 VAL A CA 1
ATOM 960 C C . VAL A 1 118 ? 1.387 -5.732 2.510 1.00 97.62 118 VAL A C 1
ATOM 962 O O . VAL A 1 118 ? 2.361 -6.375 2.115 1.00 97.62 118 VAL A O 1
ATOM 965 N N . LEU A 1 119 ? 0.199 -5.788 1.908 1.00 97.38 119 LEU A N 1
ATOM 966 C CA . LEU A 1 119 ? -0.027 -6.480 0.645 1.00 97.38 119 LEU A CA 1
ATOM 967 C C . LEU A 1 119 ? 0.381 -5.574 -0.522 1.00 97.38 119 LEU A C 1
ATOM 969 O O . LEU A 1 119 ? -0.203 -4.512 -0.726 1.00 97.38 119 LEU A O 1
A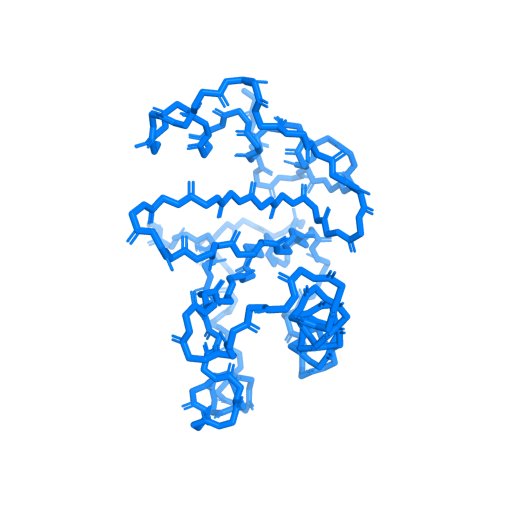TOM 973 N N . ILE A 1 120 ? 1.359 -6.015 -1.314 1.00 96.00 120 ILE A N 1
ATOM 974 C CA . ILE A 1 120 ? 1.711 -5.376 -2.587 1.00 96.00 120 ILE A CA 1
ATOM 975 C C . ILE A 1 120 ? 0.983 -6.119 -3.706 1.00 96.00 120 ILE A C 1
ATOM 977 O O . ILE A 1 120 ? 1.249 -7.298 -3.938 1.00 96.00 120 ILE A O 1
ATOM 981 N N . ILE A 1 121 ? 0.098 -5.422 -4.413 1.00 93.31 121 ILE A N 1
ATOM 982 C CA . ILE A 1 121 ? -0.532 -5.901 -5.645 1.00 93.31 121 ILE A CA 1
ATOM 983 C C . ILE A 1 121 ? 0.165 -5.208 -6.812 1.00 93.31 121 ILE A C 1
ATOM 985 O O . ILE A 1 121 ? 0.204 -3.982 -6.878 1.00 93.31 121 ILE A O 1
ATOM 989 N N . ASP A 1 122 ? 0.723 -5.989 -7.728 1.00 89.56 122 ASP A N 1
ATOM 990 C CA . ASP A 1 122 ? 1.413 -5.494 -8.918 1.00 89.56 122 ASP A CA 1
ATOM 991 C C . ASP A 1 122 ? 0.841 -6.146 -10.181 1.00 89.56 122 ASP A C 1
ATOM 993 O O . ASP A 1 122 ? 0.093 -7.123 -10.125 1.00 89.56 122 ASP A O 1
ATOM 997 N N . THR A 1 123 ? 1.183 -5.592 -11.339 1.00 78.56 123 THR A N 1
ATOM 998 C CA . THR A 1 123 ? 0.740 -6.101 -12.636 1.00 78.56 123 THR A CA 1
ATOM 999 C C . THR A 1 123 ? 1.290 -7.500 -12.903 1.00 78.56 123 THR A C 1
ATOM 1001 O O . THR A 1 123 ? 2.501 -7.706 -12.852 1.00 78.56 123 THR A O 1
ATOM 1004 N N . LEU A 1 124 ? 0.402 -8.444 -13.232 1.00 67.19 124 LEU A N 1
ATOM 1005 C CA . LEU A 1 124 ? 0.763 -9.814 -13.597 1.00 67.19 124 LEU A CA 1
ATOM 1006 C C . LEU A 1 124 ? 1.644 -9.849 -14.851 1.00 67.19 124 LEU A C 1
ATOM 1008 O O . LEU A 1 124 ? 1.415 -9.118 -15.819 1.00 67.19 124 LEU A O 1
ATOM 1012 N N . HIS A 1 125 ? 2.632 -10.740 -14.827 1.00 61.03 125 HIS A N 1
ATOM 1013 C CA . HIS A 1 125 ? 3.388 -11.135 -16.005 1.00 61.03 125 HIS A CA 1
ATOM 1014 C C . HIS A 1 125 ? 2.603 -12.277 -16.663 1.00 61.03 125 HIS A C 1
ATOM 1016 O O . HIS A 1 125 ? 2.393 -13.307 -16.022 1.00 61.03 125 HIS A O 1
ATOM 1022 N N . PHE A 1 126 ? 2.133 -12.070 -17.892 1.00 55.06 126 PHE A N 1
ATOM 1023 C CA . PHE A 1 126 ? 1.525 -13.111 -18.725 1.00 55.06 126 PHE A CA 1
ATOM 1024 C C . PHE A 1 126 ? 2.520 -13.558 -19.791 1.00 55.06 126 PHE A C 1
ATOM 1026 O O . PHE A 1 126 ? 3.240 -12.670 -20.312 1.00 55.06 126 PHE A O 1
#

Secondary structure (DSSP, 8-state):
--GGG--THHHHHHHHHHHHHHHT--TT----SSSSEEEEETTEEEEEEEEE-SS---HHHHHHHHHHHHHHHHHHT--GGGEEEEEEEETTTTS-GGGPPPPPHHHHHHHHSTTT-EEEEEPPP-

=== Feature glossary ===
Each block in this record encodes a different view of the same protein. In brief:

Predicted aligned error. PAE(i, j) answers: if I align the predicted and true structures on residue i, how far off (in Å) do I expect residue j to be? A block-diagonal PAE matrix with low values on the blocks and high values off-diagonal is the signature of a multi-domain protein with confidently predicted domains but uncertain inter-domain orientation.

Contact-map, Ramachandran, and PAE plots. Plot images: a contact map (which residues are close in 3D, as an N×N binary image), a Ramachandran scatter (backbone torsion angles, revealing secondary-structure composition at a glance), and — for AlphaFold structures — a PAE heatmap (pairwise prediction confidence).

Backbone torsions (φ/ψ). φ (phi) and ψ (psi) are the two rotatable backbone dihedrals per residue: φ is the C(i-1)–N–Cα–C torsion, ψ is the N–Cα–C–N(i+1) torsion, both in degrees on (−180°, 180°]. α-helical residues cluster near (−60°, −45°); β-strand residues near (−120°, +130°). A Ramachandran plot is simply a scatter of (φ, ψ) for every residue.

Foldseek 3Di. A 3Di character summarizes, for each residue, the relative orientation of the Cα frame of its nearest spatial neighbor. Because it encodes fold topology rather than chemistry, 3Di alignments detect remote structural similarity that sequence alignment misses.

Radius of gyration, Cα contacts, bounding box. Three whole-structure scalars: the radius of gyration (RMS distance of Cα from centroid, in Å), the count of Cα–Cα contacts (pairs closer than 8 Å and separated by more than four residues in sequence — i.e. tertiary, not local, contacts), and the bounding-box dimensions. Together they distinguish compact globular folds from extended fibres or disordered chains.

Sequence. Sequence gives the chain of amino acids in standard one-letter code (A=alanine, C=cysteine, …, Y=tyrosine), read N→C. It is the only feature that is directly encoded by the gene; all structural features are derived from the folded form of this sequence.

mmCIF coordinates. Atomic coordinates in PDBx/mmCIF format — the same representation the Protein Data Bank distributes. Each line of the _atom_site loop places one backbone atom in Cartesian space (units: ångströms, origin: arbitrary).

Secondary structure (3-state, P-SEA). Three-state secondary structure (P-SEA) collapses the eight DSSP classes into helix (a), strand (b), and coil (c). P-SEA assigns these from Cα geometry alone — distances and angles — without requiring backbone oxygens, so it works on any Cα trace.

InterPro / GO / CATH / organism. F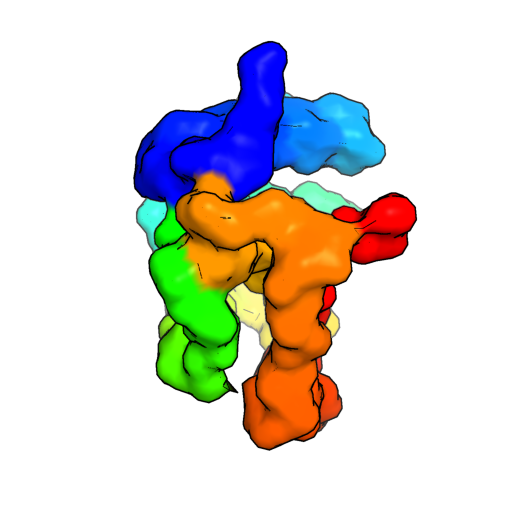unctional annotations link the protein to curated databases. InterPro entries identify conserved domains and families by matching the sequence against member-database signatures (Pfam, PROSITE, CDD, …). Gene Ontology (GO) terms describe molecular function, biological process, and cellular component in a controlled vocabulary. CATH places the structure in a hierarchical fold classification (Class/Architecture/Topology/Homologous-superfamily). The organism is the source species.

B-factor. B-factor (Debye–Waller factor) reflects atomic displacement in the crystal lattice. It is an experimental observable (units Å²), not a prediction; low values mean the atom is pinned down, high values mean it moves or is heterogeneous across the crystal.

Rendered structure images. Structure images are PyMOL renders from six orthogonal camera directions. Cartoon representation draws helices as coils and strands as arrows; sticks shows the backbone as bonds; surface shows the solvent-excluded envelope. Rainbow coloring maps sequence position to hue (blue→red, N→C); chain coloring assigns a distinct color per polypeptide.

Solvent-accessible surface area. Solvent-accessible surface area (SASA) is the area in Å² traced out by the centre of a 1.4 Å probe sphere (a water molecule) rolled over the protein's van der Waals surface (Shrake–Rupley / Lee–Richards construction). Buried residues have near-zero SASA; fully exposed residues can exceed 200 Å². The total SASA scales roughly with the number of surface residues.

Secondary structure (8-state, DSSP). The SS8 string is DSSP's per-residue secondary-structure call. α-helix (H) means an i→i+4 H-bond ladder; β-strand (E) means the residue participates in a β-sheet; 3₁₀ (G) and π (I) are tighter and wider helices; T/S are turns/bends; '-' is loop.

pLDDT. For AlphaFold models, the B-factor field carries pLDDT — the model's own estimate of local accuracy on a 0–100 scale. Regions with pLDDT<50 should be treated as essentially unmodeled; they often correspond to intrinsically disordered segments.

Nearest PDB structures. Nearest PDB neighbors are the top structural matches found by Foldseek when searching this structure against the entire Protein Data Bank. Each hit reports a TM-score (0 to 1; >0.5 almost always impli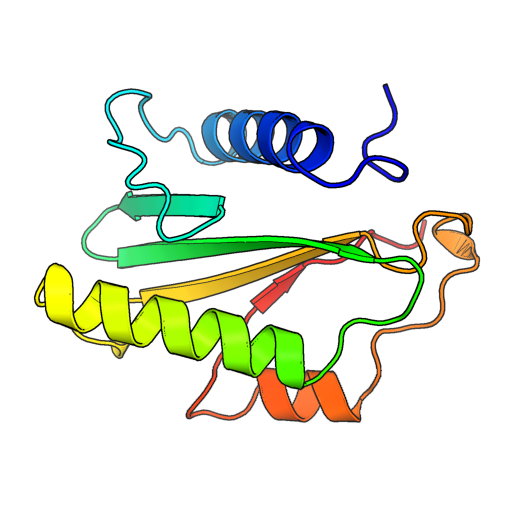es the same fold) and an E-value. These are *structural* homologs — they may share no detectable sequence similarity.